Protein AF-A0A7Y9DVF4-F1 (afdb_monomer)

Nearest PDB structures (foldseek):
  2guk-assembly1_B  TM=6.872E-01  e=7.089E-01  Porphyromonas gingivalis W83
  4oqe-assembly1_A  TM=7.931E-01  e=1.866E+00  Streptomyces fradiae
  2vzy-assembly1_D  TM=3.688E-01  e=2.873E-01  Mycobacterium tuberculosis H37Rv
  7yri-assembly2_C  TM=6.353E-01  e=3.126E+00  Homo sapiens
  8h27-assembly1_C  TM=5.277E-01  e=8.228E+00  Staphylococcus aureus subsp. aureus NCTC 8325

Solvent-accessible surface area (backbone atoms only — not comparable to full-atom values): 4988 Å² total; per-residue (Å²): 141,78,88,79,91,73,84,73,78,78,70,88,64,79,78,57,72,67,55,54,51,45,54,50,49,45,53,52,44,70,77,62,71,44,88,89,50,73,44,75,48,79,43,46,52,90,45,49,65,56,51,36,56,49,27,51,78,74,45,20,45,65,45,76,43,87,52,94,52,88,64,37,23,39,37,35,35,33,54,62,131

pLDDT: mean 76.79, std 17.12, range [39.91, 93.56]

Organism: NCBI:txid663602

Structure (mmCIF, N/CA/C/O backbone):
data_AF-A0A7Y9DVF4-F1
#
_entry.id   AF-A0A7Y9DVF4-F1
#
loop_
_atom_site.group_PDB
_atom_site.id
_atom_site.type_symbol
_atom_site.label_atom_id
_atom_site.label_alt_id
_atom_site.label_comp_id
_atom_site.label_asym_id
_atom_site.label_entity_id
_atom_site.label_seq_id
_atom_site.pdbx_PDB_ins_code
_atom_site.Cartn_x
_atom_site.Cartn_y
_atom_site.Cartn_z
_atom_site.occupancy
_atom_site.B_iso_or_equiv
_atom_site.auth_seq_id
_atom_site.auth_comp_id
_atom_site.auth_asym_id
_atom_site.auth_atom_id
_atom_site.pdbx_PDB_model_num
ATOM 1 N N . MET A 1 1 ? 40.094 -38.558 -8.768 1.00 44.34 1 MET A N 1
ATOM 2 C CA . MET A 1 1 ? 39.962 -37.249 -9.441 1.00 44.34 1 MET A CA 1
ATOM 3 C C . MET A 1 1 ? 38.474 -36.990 -9.537 1.00 44.34 1 MET A C 1
ATOM 5 O O . MET A 1 1 ? 37.815 -37.618 -10.353 1.00 44.34 1 MET A O 1
ATOM 9 N N . THR A 1 2 ? 37.928 -36.227 -8.593 1.00 39.91 2 THR A N 1
ATOM 10 C CA . THR A 1 2 ? 36.495 -36.253 -8.277 1.00 39.91 2 THR A CA 1
ATOM 11 C C . THR A 1 2 ? 35.966 -34.827 -8.218 1.00 39.91 2 THR A C 1
ATOM 13 O O . THR A 1 2 ? 36.410 -34.049 -7.384 1.00 39.91 2 THR A O 1
ATOM 16 N N . THR A 1 3 ? 35.040 -34.562 -9.146 1.00 48.94 3 THR A N 1
ATOM 17 C CA . THR A 1 3 ? 33.863 -33.671 -9.092 1.00 48.94 3 THR A CA 1
ATOM 18 C C . THR A 1 3 ? 34.002 -32.220 -8.656 1.00 48.94 3 THR A C 1
ATOM 20 O O . THR A 1 3 ? 34.466 -31.9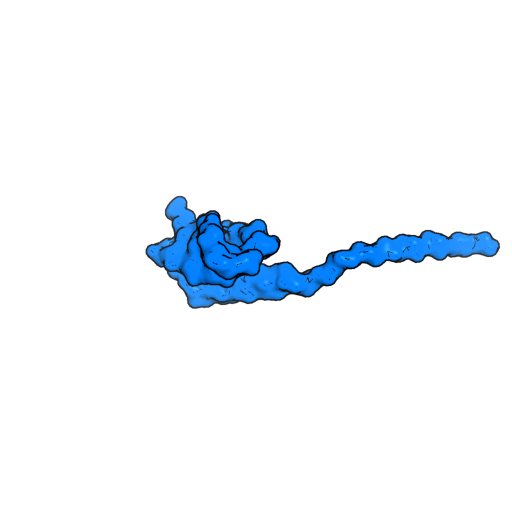15 -7.564 1.00 48.94 3 THR A O 1
ATOM 23 N N . GLY A 1 4 ? 33.348 -31.351 -9.429 1.00 42.81 4 GLY A N 1
AT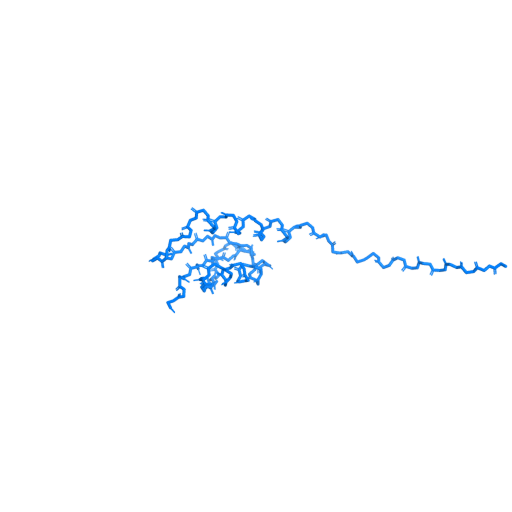OM 24 C CA . GLY A 1 4 ? 32.828 -30.106 -8.880 1.00 42.81 4 GLY A CA 1
ATOM 25 C C . GLY A 1 4 ? 32.422 -29.059 -9.902 1.00 42.81 4 GLY A C 1
ATOM 26 O O . GLY A 1 4 ? 32.849 -27.919 -9.782 1.00 42.81 4 GLY A O 1
ATOM 27 N N . THR A 1 5 ? 31.612 -29.415 -10.901 1.00 52.72 5 THR A N 1
ATOM 28 C CA . THR A 1 5 ? 30.853 -28.425 -11.676 1.00 52.72 5 THR A CA 1
ATOM 29 C C . THR A 1 5 ? 29.890 -27.718 -10.725 1.00 52.72 5 THR A C 1
ATOM 31 O O . THR A 1 5 ? 28.819 -28.244 -10.437 1.00 52.72 5 THR A O 1
ATOM 34 N N . THR A 1 6 ? 30.252 -26.534 -10.236 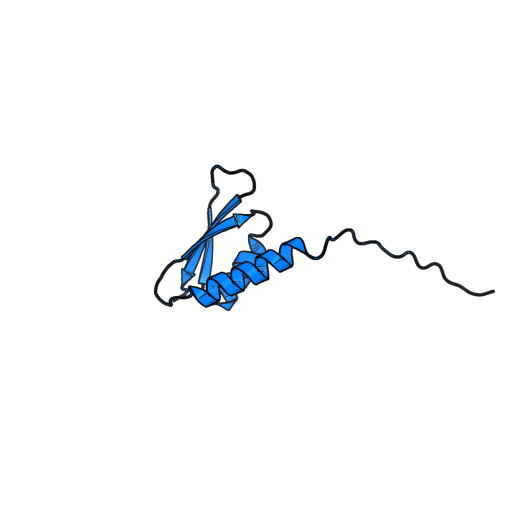1.00 48.09 6 THR A N 1
ATOM 35 C CA . THR A 1 6 ? 29.298 -25.639 -9.575 1.00 48.09 6 THR A CA 1
ATOM 36 C C . THR A 1 6 ? 29.017 -24.488 -10.522 1.00 48.09 6 THR A C 1
ATOM 38 O O . THR A 1 6 ? 29.633 -23.426 -10.461 1.00 48.09 6 THR A O 1
ATOM 41 N N . THR A 1 7 ? 28.069 -24.730 -11.426 1.00 44.81 7 THR A N 1
ATOM 42 C CA . THR A 1 7 ? 27.324 -23.681 -12.119 1.00 44.81 7 THR A CA 1
ATOM 43 C C . THR A 1 7 ? 26.591 -22.876 -11.052 1.00 44.81 7 THR A C 1
ATOM 45 O O . THR A 1 7 ? 25.477 -23.205 -10.651 1.00 44.81 7 THR A O 1
ATOM 48 N N . GLY A 1 8 ? 27.251 -21.841 -10.536 1.00 43.06 8 GLY A N 1
ATOM 49 C CA . GLY A 1 8 ? 26.597 -20.810 -9.752 1.00 43.06 8 GLY A CA 1
ATOM 50 C C . GLY A 1 8 ? 25.632 -20.085 -10.674 1.00 43.06 8 GLY A C 1
ATOM 51 O O . GLY A 1 8 ? 26.046 -19.278 -11.502 1.00 43.06 8 GLY A O 1
ATOM 52 N N . ILE A 1 9 ? 24.346 -20.406 -10.561 1.00 50.97 9 ILE A N 1
ATOM 53 C CA . ILE A 1 9 ? 23.270 -19.626 -11.158 1.00 50.97 9 ILE A CA 1
ATOM 54 C C . ILE A 1 9 ? 23.357 -18.241 -10.506 1.00 50.97 9 ILE A C 1
ATOM 56 O O . ILE A 1 9 ? 22.854 -18.029 -9.405 1.00 50.97 9 ILE A O 1
ATOM 60 N N . GLN A 1 10 ? 24.041 -17.300 -11.161 1.00 42.34 10 GLN A N 1
ATOM 61 C CA . GLN A 1 10 ? 23.892 -15.876 -10.887 1.00 42.34 10 GLN A CA 1
ATOM 62 C C . GLN A 1 10 ? 22.463 -15.505 -11.286 1.00 42.34 10 GLN A C 1
ATOM 64 O O . GLN A 1 10 ? 22.187 -15.078 -12.405 1.00 42.34 10 GLN A O 1
ATOM 69 N N . THR A 1 11 ? 21.520 -15.697 -10.366 1.00 47.41 11 THR A N 1
ATOM 70 C CA . THR A 1 11 ? 20.248 -14.990 -10.424 1.00 47.41 11 THR A CA 1
ATOM 71 C C . THR A 1 11 ? 20.570 -13.508 -10.316 1.00 47.41 11 THR A C 1
ATOM 73 O O . THR A 1 11 ? 20.841 -13.007 -9.227 1.00 47.41 11 THR A O 1
ATOM 76 N N . GLY A 1 12 ? 20.543 -12.810 -11.450 1.00 42.28 12 GLY A N 1
ATOM 77 C CA . GLY A 1 12 ? 20.557 -11.353 -11.548 1.00 42.28 12 GLY A CA 1
ATOM 78 C C . GLY A 1 12 ? 19.295 -10.716 -10.959 1.00 42.28 12 GLY A C 1
ATOM 79 O O . GLY A 1 12 ? 18.618 -9.942 -11.625 1.00 42.28 12 GLY A O 1
ATOM 80 N N . ARG A 1 13 ? 18.948 -11.042 -9.711 1.00 46.97 13 ARG A N 1
ATOM 81 C CA . ARG A 1 13 ? 18.072 -10.208 -8.895 1.00 46.97 13 ARG A CA 1
ATOM 82 C C . ARG A 1 13 ? 18.983 -9.333 -8.068 1.00 46.97 13 ARG A C 1
ATOM 84 O O . ARG A 1 13 ? 19.628 -9.836 -7.161 1.00 46.97 13 ARG A O 1
ATOM 91 N N . THR A 1 14 ? 19.023 -8.041 -8.348 1.00 46.75 14 THR A N 1
ATOM 92 C CA . THR A 1 14 ? 19.503 -7.057 -7.377 1.00 46.75 14 THR A CA 1
ATOM 93 C C . THR A 1 14 ? 18.565 -7.135 -6.162 1.00 46.75 14 THR A C 1
ATOM 95 O 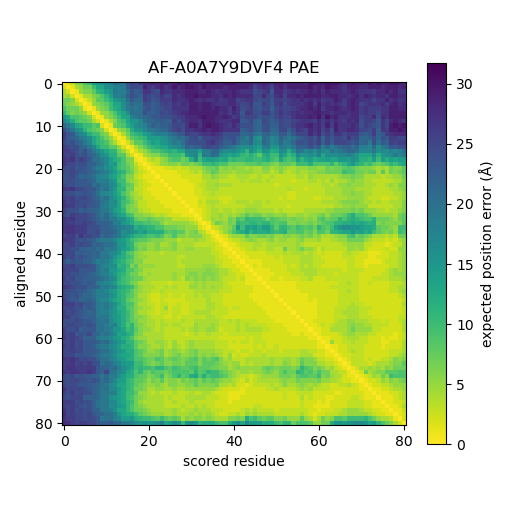O . THR A 1 14 ? 17.434 -6.664 -6.278 1.00 46.75 14 THR A O 1
ATOM 98 N N . PRO A 1 15 ? 18.943 -7.737 -5.014 1.00 44.38 15 PRO A N 1
ATOM 99 C CA . PRO A 1 15 ? 17.980 -8.031 -3.950 1.00 44.38 15 PRO A CA 1
ATOM 100 C C . PRO A 1 15 ? 17.606 -6.806 -3.104 1.00 44.38 15 PRO A C 1
ATOM 102 O O . PRO A 1 15 ? 16.741 -6.918 -2.251 1.00 44.38 15 PRO A O 1
ATOM 105 N N . GLY A 1 16 ? 18.234 -5.643 -3.304 1.00 49.75 16 GLY A N 1
ATOM 106 C CA . GLY A 1 16 ? 18.032 -4.483 -2.422 1.00 49.75 16 GLY A CA 1
ATOM 107 C C . GLY A 1 16 ? 16.793 -3.644 -2.739 1.00 49.75 16 GLY A C 1
ATOM 108 O O . GLY A 1 16 ? 16.007 -3.325 -1.857 1.00 49.75 16 GLY A O 1
ATOM 109 N N . ARG A 1 17 ? 16.560 -3.324 -4.017 1.00 49.72 17 ARG A N 1
ATOM 110 C CA . ARG A 1 17 ? 15.755 -2.139 -4.370 1.00 49.72 17 ARG A CA 1
ATOM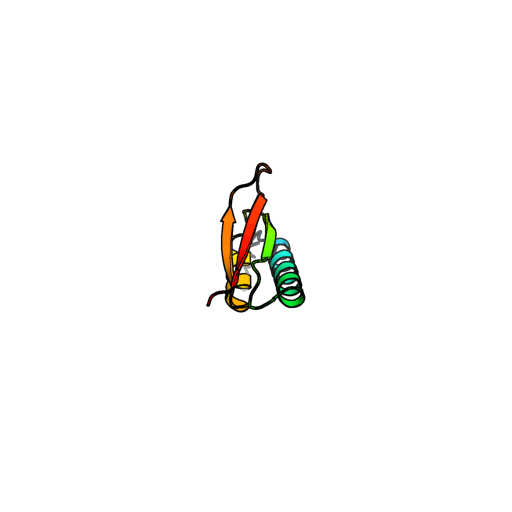 111 C C . ARG A 1 17 ? 14.270 -2.202 -3.986 1.00 49.72 17 ARG A C 1
ATOM 113 O O . ARG A 1 17 ? 13.719 -1.166 -3.640 1.00 49.72 17 ARG A O 1
ATOM 120 N N . GLY A 1 18 ? 13.645 -3.380 -4.055 1.00 54.50 18 GLY A N 1
ATOM 121 C CA . GLY A 1 18 ? 12.239 -3.560 -3.656 1.00 54.50 18 GLY A CA 1
ATOM 122 C C . GLY A 1 18 ? 12.056 -3.717 -2.141 1.00 54.50 18 GLY A C 1
ATOM 123 O O . GLY A 1 18 ? 11.057 -3.271 -1.587 1.00 54.50 18 GLY A O 1
ATOM 124 N N . LEU A 1 19 ? 13.045 -4.294 -1.445 1.00 61.69 19 LEU A N 1
ATOM 125 C CA . LEU A 1 19 ? 13.003 -4.456 0.014 1.00 61.69 19 LEU A CA 1
ATOM 126 C C . LEU A 1 19 ? 13.145 -3.109 0.737 1.00 61.69 19 LEU A C 1
ATOM 128 O O . LEU A 1 19 ? 12.483 -2.889 1.752 1.00 61.69 19 LEU A O 1
ATOM 132 N N . ASP A 1 20 ? 13.963 -2.199 0.197 1.00 76.94 20 ASP A N 1
ATOM 133 C CA . ASP A 1 20 ? 14.125 -0.843 0.731 1.00 76.94 20 ASP A CA 1
ATOM 134 C C . ASP A 1 20 ? 12.812 -0.043 0.681 1.00 76.94 20 ASP A C 1
ATOM 136 O O . ASP A 1 20 ? 12.466 0.641 1.648 1.00 76.94 20 ASP A O 1
ATOM 140 N N . GLU A 1 21 ? 12.048 -0.153 -0.413 1.00 72.81 21 GLU A N 1
ATOM 141 C CA . GLU A 1 21 ? 10.775 0.565 -0.552 1.00 72.81 21 GLU A CA 1
ATOM 142 C C . GLU A 1 21 ? 9.689 -0.023 0.356 1.00 72.81 21 GLU A C 1
ATOM 144 O O . GLU A 1 21 ? 8.958 0.728 0.999 1.00 72.81 21 GLU A O 1
ATOM 149 N N . VAL A 1 22 ? 9.641 -1.351 0.512 1.00 80.38 22 VAL A N 1
ATOM 150 C CA . VAL A 1 22 ? 8.758 -2.018 1.486 1.00 80.38 22 VAL A CA 1
ATOM 151 C C . VAL A 1 22 ? 9.035 -1.527 2.904 1.00 80.38 22 VAL A C 1
ATOM 153 O O . VAL A 1 22 ? 8.111 -1.127 3.610 1.00 80.38 22 VAL A O 1
ATOM 156 N N . ALA A 1 23 ? 10.302 -1.517 3.330 1.00 85.00 23 ALA A N 1
ATOM 157 C CA . ALA A 1 23 ? 10.679 -1.075 4.671 1.00 85.00 23 ALA A CA 1
ATOM 158 C C . ALA A 1 23 ? 10.393 0.421 4.888 1.00 85.00 23 ALA A C 1
ATOM 160 O O . ALA A 1 23 ? 9.948 0.831 5.967 1.00 85.00 23 ALA A O 1
ATOM 161 N N . ARG A 1 24 ? 10.614 1.247 3.857 1.00 85.25 24 ARG A N 1
ATOM 162 C CA . ARG A 1 24 ? 10.267 2.672 3.864 1.00 85.25 24 ARG A CA 1
ATOM 163 C C . ARG A 1 24 ? 8.759 2.878 3.991 1.00 85.25 24 ARG A C 1
ATOM 165 O O . ARG A 1 24 ? 8.341 3.694 4.817 1.00 85.25 24 ARG A O 1
ATOM 172 N N . LEU A 1 25 ? 7.958 2.159 3.206 1.00 85.00 25 LEU A N 1
ATOM 173 C CA . LEU A 1 25 ? 6.502 2.270 3.211 1.00 85.00 25 LEU A CA 1
ATOM 174 C C . LEU A 1 25 ? 5.911 1.768 4.532 1.00 85.00 25 LEU A C 1
ATOM 176 O O . LEU A 1 25 ? 5.050 2.436 5.095 1.00 85.00 25 LEU A O 1
ATOM 180 N N . ASP A 1 26 ? 6.432 0.667 5.077 1.00 87.00 26 ASP A N 1
ATOM 181 C CA . ASP A 1 26 ? 6.039 0.130 6.384 1.00 87.00 26 ASP A CA 1
ATOM 182 C C . ASP A 1 26 ? 6.294 1.143 7.506 1.00 87.00 26 ASP A C 1
ATOM 184 O O . ASP A 1 26 ? 5.392 1.467 8.280 1.00 87.00 26 ASP A O 1
ATOM 188 N N . ARG A 1 27 ? 7.494 1.738 7.544 1.00 87.19 27 ARG A N 1
ATOM 189 C CA . ARG A 1 27 ? 7.815 2.801 8.506 1.00 87.19 27 ARG A CA 1
ATOM 190 C C . ARG A 1 27 ? 6.915 4.025 8.319 1.00 87.19 27 ARG A C 1
ATOM 192 O O . ARG A 1 27 ? 6.499 4.628 9.309 1.00 87.19 27 ARG A O 1
ATOM 199 N N . TRP A 1 28 ? 6.639 4.422 7.076 1.00 88.62 28 TRP A N 1
ATOM 200 C CA . TRP A 1 28 ? 5.795 5.578 6.769 1.00 88.62 28 TRP A CA 1
ATOM 201 C C . TRP A 1 28 ? 4.342 5.357 7.197 1.00 88.62 28 TRP A C 1
ATOM 203 O O . TRP A 1 28 ? 3.782 6.244 7.847 1.00 88.62 28 TRP A O 1
ATOM 213 N N . LEU A 1 29 ? 3.776 4.184 6.886 1.00 85.31 29 LEU A N 1
ATOM 214 C CA . LEU A 1 29 ? 2.436 3.777 7.299 1.00 85.31 29 LEU A CA 1
ATOM 215 C C . LEU A 1 29 ? 2.371 3.688 8.816 1.00 85.31 29 LEU A C 1
ATOM 217 O O . LEU A 1 29 ? 1.549 4.369 9.403 1.00 85.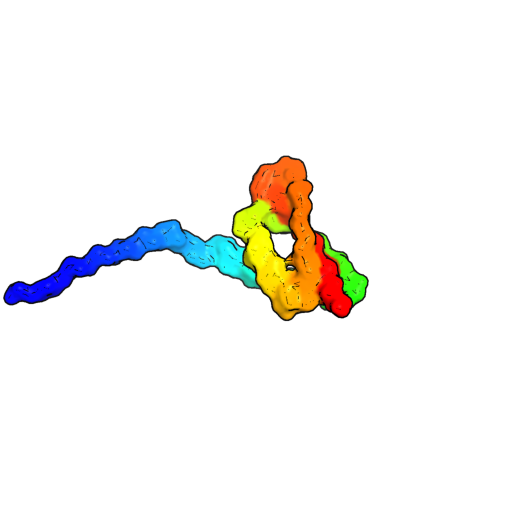31 29 LEU A O 1
ATOM 221 N N . ARG A 1 30 ? 3.294 2.993 9.485 1.00 86.12 30 ARG A N 1
ATOM 222 C CA . ARG A 1 30 ? 3.311 2.895 10.954 1.00 86.12 30 ARG A CA 1
ATOM 223 C C . ARG A 1 30 ? 3.344 4.254 11.661 1.00 86.12 30 ARG A C 1
ATOM 225 O O . ARG A 1 30 ? 2.736 4.409 12.713 1.00 86.12 30 ARG A O 1
ATOM 232 N N . ALA A 1 31 ? 4.056 5.235 11.104 1.00 85.88 31 ALA A N 1
ATOM 233 C CA . ALA A 1 31 ? 4.145 6.578 11.677 1.00 85.88 31 ALA A CA 1
ATOM 234 C C . ALA A 1 31 ? 2.889 7.439 11.442 1.00 85.88 31 ALA A C 1
ATOM 236 O O . ALA A 1 31 ? 2.700 8.434 12.138 1.00 85.88 31 ALA A O 1
ATOM 237 N N . ARG A 1 32 ? 2.072 7.107 10.436 1.00 80.50 32 ARG A N 1
ATOM 238 C CA . ARG A 1 32 ? 0.907 7.902 10.003 1.00 80.50 32 ARG A CA 1
ATOM 239 C C . ARG A 1 32 ? -0.424 7.167 10.134 1.00 80.50 32 ARG A C 1
ATOM 241 O O . ARG A 1 32 ? -1.465 7.795 9.947 1.00 80.50 32 ARG A O 1
ATOM 248 N N . ALA A 1 33 ? -0.386 5.874 10.441 1.00 76.69 33 ALA A N 1
ATOM 249 C CA . ALA A 1 33 ? -1.535 4.999 10.543 1.00 76.69 33 ALA A CA 1
ATOM 250 C C . ALA A 1 33 ? -2.503 5.596 11.558 1.00 76.69 33 ALA A C 1
ATOM 252 O O . ALA A 1 33 ? -2.227 5.655 12.754 1.00 76.69 33 ALA A O 1
ATOM 253 N N . THR A 1 34 ? -3.623 6.082 11.039 1.00 73.69 34 THR A N 1
ATOM 254 C CA . THR A 1 34 ? -4.714 6.647 11.815 1.00 73.69 34 THR A CA 1
ATOM 255 C C . THR A 1 34 ? -5.960 5.867 11.422 1.00 73.69 34 THR A C 1
ATOM 257 O O . THR A 1 34 ? -6.289 5.868 10.237 1.00 73.69 34 THR A O 1
ATOM 260 N N . PRO A 1 35 ? -6.654 5.215 12.369 1.00 69.75 35 PRO A N 1
ATOM 261 C CA . PRO A 1 35 ? -7.710 4.246 12.063 1.00 69.75 35 PRO A CA 1
ATOM 262 C C . PRO A 1 35 ? -8.866 4.812 11.226 1.00 69.75 35 PRO A C 1
ATOM 264 O O . PRO A 1 35 ? -9.556 4.050 10.571 1.00 69.75 35 PRO A O 1
ATOM 267 N N . ASP A 1 36 ? -9.036 6.134 11.187 1.00 74.62 36 ASP A N 1
ATOM 268 C CA . ASP A 1 36 ? -10.164 6.790 10.517 1.00 74.62 36 ASP A CA 1
ATOM 269 C C . ASP A 1 36 ? -9.765 7.596 9.264 1.00 74.62 36 ASP A C 1
ATOM 271 O O . ASP A 1 36 ? -10.581 8.294 8.666 1.00 74.62 36 ASP A O 1
ATOM 275 N N . ARG A 1 37 ? -8.489 7.565 8.845 1.00 80.44 37 ARG A N 1
ATOM 276 C CA . ARG A 1 37 ? -8.004 8.463 7.785 1.00 80.44 37 ARG A CA 1
ATOM 277 C C . ARG A 1 37 ? -7.361 7.720 6.626 1.00 80.44 37 ARG A C 1
ATOM 279 O O . ARG A 1 37 ? -6.388 6.994 6.797 1.00 80.44 37 ARG A O 1
ATOM 286 N N . ALA A 1 38 ? -7.845 8.008 5.419 1.00 85.00 38 ALA A N 1
ATOM 287 C CA . ALA A 1 38 ? -7.163 7.610 4.195 1.00 85.00 38 ALA A CA 1
ATOM 288 C C . ALA A 1 38 ? -5.817 8.344 4.052 1.00 85.00 38 ALA A C 1
ATOM 290 O O . ALA A 1 38 ? -5.723 9.559 4.259 1.00 85.00 38 ALA A O 1
ATOM 291 N N . LEU A 1 39 ? -4.780 7.602 3.677 1.00 87.25 39 LEU A N 1
ATOM 292 C CA . LEU A 1 39 ? -3.432 8.109 3.450 1.00 87.25 39 LEU A CA 1
ATOM 293 C C . LEU A 1 39 ? -3.087 7.976 1.967 1.00 87.25 39 LEU A C 1
ATOM 295 O O . LEU A 1 39 ? -3.420 6.977 1.346 1.00 87.25 39 LEU A O 1
ATOM 299 N N . GLY A 1 40 ? -2.409 8.969 1.397 1.00 90.00 40 GLY A N 1
ATOM 300 C CA . GLY A 1 40 ? -2.019 8.963 -0.013 1.00 90.00 40 GLY A CA 1
ATOM 301 C C . GLY A 1 40 ? -0.529 9.215 -0.184 1.00 90.00 40 GLY A C 1
ATOM 302 O O . GLY A 1 40 ? 0.018 10.118 0.457 1.00 90.00 40 GLY A O 1
ATOM 303 N N . CYS A 1 41 ? 0.134 8.431 -1.031 1.00 87.25 41 CYS A N 1
ATOM 304 C CA . CYS A 1 41 ? 1.500 8.705 -1.465 1.00 87.25 41 CYS A CA 1
ATOM 305 C C . CYS A 1 41 ? 1.760 8.189 -2.885 1.00 87.25 41 CYS A C 1
ATOM 307 O O . CYS A 1 41 ? 1.067 7.307 -3.383 1.00 87.25 41 CYS A O 1
ATOM 309 N N . THR A 1 42 ? 2.774 8.737 -3.548 1.00 90.25 42 THR A N 1
ATOM 310 C CA . THR A 1 42 ? 3.233 8.217 -4.839 1.00 90.25 42 THR A CA 1
ATOM 311 C C . THR A 1 42 ? 4.212 7.069 -4.608 1.00 90.25 42 THR A C 1
ATOM 313 O O . THR A 1 42 ? 5.183 7.224 -3.864 1.00 90.25 42 THR A O 1
ATOM 316 N N . ILE A 1 43 ? 3.970 5.941 -5.269 1.00 88.25 43 ILE A N 1
ATOM 317 C CA . ILE A 1 43 ? 4.854 4.771 -5.313 1.00 88.25 43 ILE A CA 1
ATOM 318 C C . ILE A 1 43 ? 5.272 4.497 -6.756 1.00 88.25 43 ILE A C 1
ATOM 320 O O . ILE A 1 43 ? 4.684 5.027 -7.698 1.00 88.25 43 ILE A O 1
ATOM 324 N N . ARG A 1 44 ? 6.256 3.627 -6.966 1.00 87.00 44 ARG A N 1
ATOM 325 C CA . ARG A 1 44 ? 6.551 3.129 -8.314 1.00 87.00 44 ARG A CA 1
ATOM 326 C C . ARG A 1 44 ? 5.570 2.035 -8.707 1.00 87.00 44 ARG A C 1
ATOM 328 O O . ARG A 1 44 ? 5.155 1.227 -7.882 1.00 87.00 44 ARG A O 1
ATOM 335 N N . ALA A 1 45 ? 5.265 1.953 -9.997 1.00 86.31 45 ALA A N 1
ATOM 336 C CA . ALA A 1 45 ? 4.369 0.937 -10.537 1.00 86.31 45 ALA A CA 1
ATOM 337 C C . ALA A 1 45 ? 4.864 -0.496 -10.277 1.00 86.31 45 ALA A C 1
ATOM 339 O O . ALA A 1 45 ? 4.056 -1.388 -10.025 1.00 86.31 45 ALA A O 1
ATOM 340 N N . ALA A 1 46 ? 6.185 -0.699 -10.289 1.00 86.50 46 ALA A N 1
ATOM 341 C CA . ALA A 1 46 ? 6.814 -1.987 -9.999 1.00 86.50 46 ALA A CA 1
ATOM 342 C C . ALA A 1 46 ? 6.618 -2.449 -8.542 1.00 86.50 46 ALA A C 1
ATOM 344 O O . ALA A 1 46 ? 6.635 -3.648 -8.285 1.00 86.50 46 ALA A O 1
ATOM 345 N N . ASP A 1 47 ? 6.391 -1.517 -7.613 1.00 86.19 47 ASP A N 1
ATOM 346 C CA . ASP A 1 47 ? 6.259 -1.783 -6.176 1.00 86.19 47 ASP A CA 1
ATOM 347 C C . ASP A 1 47 ? 4.785 -1.852 -5.730 1.00 86.19 47 ASP A C 1
ATOM 349 O O . ASP A 1 47 ? 4.491 -1.896 -4.539 1.00 86.19 47 ASP A O 1
ATOM 353 N N . ARG A 1 48 ? 3.829 -1.874 -6.674 1.00 86.56 48 ARG A N 1
ATOM 354 C CA . ARG A 1 48 ? 2.387 -1.919 -6.375 1.00 86.56 48 ARG A CA 1
ATOM 355 C C . ARG A 1 48 ? 1.999 -3.109 -5.497 1.00 86.56 48 ARG A C 1
ATOM 357 O O . ARG A 1 48 ? 1.202 -2.944 -4.579 1.00 86.56 48 ARG A O 1
ATOM 364 N N . ASP A 1 49 ? 2.516 -4.290 -5.818 1.00 87.00 49 ASP A N 1
ATOM 365 C CA . ASP A 1 49 ? 2.181 -5.534 -5.117 1.00 87.00 49 ASP A CA 1
ATOM 366 C C . ASP A 1 49 ? 2.727 -5.509 -3.683 1.00 87.00 49 ASP A C 1
ATOM 368 O O . ASP A 1 49 ? 1.979 -5.623 -2.716 1.00 87.00 49 ASP A O 1
ATOM 372 N N . ALA A 1 50 ? 4.004 -5.146 -3.556 1.00 86.62 50 ALA A N 1
ATOM 373 C CA . ALA A 1 50 ? 4.675 -4.883 -2.290 1.00 86.62 50 ALA A CA 1
ATOM 374 C C . ALA A 1 50 ? 3.934 -3.841 -1.425 1.00 86.62 50 ALA A C 1
ATOM 376 O O . ALA A 1 50 ? 3.759 -4.026 -0.220 1.00 86.62 50 ALA A O 1
ATOM 377 N N . ALA A 1 51 ? 3.453 -2.750 -2.028 1.00 87.44 51 ALA A N 1
ATOM 378 C CA . ALA A 1 51 ? 2.676 -1.738 -1.323 1.00 87.44 51 ALA A CA 1
ATOM 379 C C . ALA A 1 51 ? 1.323 -2.270 -0.825 1.00 87.44 51 ALA A C 1
ATOM 381 O O . ALA A 1 51 ? 0.878 -1.878 0.256 1.00 87.44 51 ALA A O 1
ATOM 382 N N . ALA A 1 52 ? 0.680 -3.168 -1.579 1.00 89.31 52 ALA A N 1
ATOM 383 C CA . ALA A 1 52 ? -0.571 -3.806 -1.178 1.00 89.31 52 ALA A CA 1
ATOM 384 C C . ALA A 1 52 ? -0.360 -4.752 0.012 1.00 89.31 52 ALA A C 1
ATOM 386 O O . ALA A 1 52 ? -1.150 -4.729 0.957 1.00 89.31 52 ALA A O 1
ATOM 387 N N . GLU A 1 53 ? 0.726 -5.530 0.005 1.00 89.50 53 GLU A N 1
ATOM 388 C CA . GLU A 1 53 ? 1.088 -6.408 1.122 1.00 89.50 53 GLU A CA 1
ATOM 389 C C . GLU A 1 53 ? 1.335 -5.614 2.410 1.00 89.50 53 GLU A C 1
ATOM 391 O O . GLU A 1 53 ? 0.827 -5.976 3.474 1.00 89.50 53 GLU A O 1
ATOM 396 N N . VAL A 1 54 ? 2.076 -4.501 2.331 1.00 88.31 54 VAL A N 1
ATOM 397 C CA . VAL A 1 54 ? 2.289 -3.627 3.493 1.00 88.31 54 VAL A CA 1
ATOM 398 C C . VAL A 1 54 ? 0.962 -3.021 3.954 1.00 88.31 54 VAL A C 1
ATOM 400 O O . VAL A 1 54 ? 0.670 -3.068 5.145 1.00 88.31 54 VAL A O 1
ATOM 403 N N . ALA A 1 55 ? 0.128 -2.509 3.044 1.00 88.88 55 ALA A N 1
ATOM 404 C CA . ALA A 1 55 ? -1.182 -1.953 3.389 1.00 88.88 55 ALA A CA 1
ATOM 405 C C . ALA A 1 55 ? -2.032 -2.946 4.198 1.00 88.88 55 ALA A C 1
ATOM 407 O O . ALA A 1 55 ? -2.503 -2.613 5.288 1.00 88.88 55 ALA A O 1
ATOM 408 N N . ALA A 1 56 ? -2.150 -4.184 3.709 1.00 88.69 56 ALA A N 1
ATOM 409 C CA . ALA A 1 56 ? -2.952 -5.227 4.339 1.00 88.69 56 ALA A CA 1
ATOM 410 C C . ALA A 1 56 ? -2.468 -5.557 5.761 1.00 88.69 56 ALA A C 1
ATOM 412 O O . ALA A 1 56 ? -3.282 -5.735 6.665 1.00 88.69 56 ALA A O 1
ATOM 413 N N . ARG A 1 57 ? -1.148 -5.561 5.995 1.00 87.69 57 ARG A N 1
ATOM 414 C CA . ARG A 1 57 ? -0.558 -5.791 7.329 1.00 87.69 57 ARG A CA 1
ATOM 415 C C . ARG A 1 57 ? -0.926 -4.718 8.353 1.00 87.69 57 ARG A C 1
ATOM 417 O O . ARG A 1 57 ? -0.921 -5.009 9.546 1.00 87.69 57 ARG A O 1
ATOM 424 N N . HIS A 1 58 ? -1.227 -3.502 7.899 1.00 85.62 58 HIS A N 1
ATOM 425 C CA . HIS A 1 58 ? -1.629 -2.376 8.750 1.00 85.62 58 HIS A CA 1
ATOM 426 C C . HIS A 1 58 ? -3.149 -2.165 8.795 1.00 85.62 58 HIS A C 1
ATOM 428 O O . HIS A 1 58 ? -3.594 -1.182 9.380 1.00 85.62 58 HIS A O 1
ATOM 434 N N . GLY A 1 59 ? -3.948 -3.053 8.191 1.00 88.00 59 GLY A N 1
ATOM 435 C CA . GLY A 1 59 ? -5.404 -2.896 8.128 1.00 88.00 59 GLY A CA 1
ATOM 436 C C . GLY A 1 59 ? -5.854 -1.827 7.128 1.00 88.00 59 GLY A C 1
ATOM 437 O O . GLY A 1 59 ? -6.851 -1.148 7.352 1.00 88.00 59 GLY A O 1
ATOM 438 N N . TYR A 1 60 ? -5.118 -1.648 6.030 1.00 89.12 60 TYR A N 1
ATOM 439 C CA . TYR A 1 60 ? -5.501 -0.755 4.939 1.00 89.12 60 TYR A CA 1
ATOM 440 C C . TYR A 1 60 ? -5.695 -1.529 3.633 1.00 89.12 60 TYR A C 1
ATOM 442 O O . TYR A 1 60 ? -4.938 -2.440 3.304 1.00 89.12 60 TYR A O 1
ATOM 450 N N . ALA A 1 61 ? -6.674 -1.110 2.839 1.00 91.06 61 ALA A N 1
ATOM 451 C CA . ALA A 1 61 ? -6.814 -1.479 1.441 1.00 91.06 61 ALA A CA 1
ATOM 452 C C . ALA A 1 61 ? -6.052 -0.480 0.562 1.00 91.06 61 ALA A C 1
ATOM 454 O O . ALA A 1 61 ? -6.197 0.734 0.720 1.00 91.06 61 ALA A O 1
ATOM 455 N N . LEU A 1 62 ? -5.273 -0.991 -0.395 1.00 91.44 62 LEU A N 1
ATOM 456 C CA . LEU A 1 62 ? -4.581 -0.173 -1.386 1.00 91.44 62 LEU A CA 1
ATOM 457 C C . LEU A 1 62 ? -5.458 0.047 -2.626 1.00 91.44 62 LEU A C 1
ATOM 459 O O . LEU A 1 62 ? -5.885 -0.903 -3.284 1.00 91.44 62 LEU A O 1
ATOM 463 N N . ARG A 1 63 ? -5.633 1.309 -3.016 1.00 92.06 63 ARG A N 1
ATOM 464 C CA . ARG A 1 63 ? -6.095 1.719 -4.344 1.00 92.06 63 ARG A CA 1
ATOM 465 C C . ARG A 1 63 ? -4.962 2.406 -5.085 1.00 92.06 63 ARG A C 1
ATOM 467 O O . ARG A 1 63 ? -4.440 3.409 -4.619 1.00 92.06 63 ARG A O 1
ATOM 474 N N . ALA A 1 64 ? -4.594 1.865 -6.240 1.00 90.50 64 ALA A N 1
ATOM 475 C CA . ALA A 1 64 ? -3.573 2.451 -7.095 1.00 90.50 64 ALA A CA 1
ATOM 476 C C . ALA A 1 64 ? -4.217 3.092 -8.332 1.00 90.50 64 ALA A C 1
ATOM 478 O O . ALA A 1 64 ? -4.964 2.418 -9.043 1.00 90.50 64 ALA A O 1
ATOM 479 N N . SER A 1 65 ? -3.890 4.354 -8.599 1.00 90.88 65 SER A N 1
ATOM 480 C CA . SER A 1 65 ? -4.314 5.097 -9.792 1.00 90.88 65 SER A CA 1
ATOM 481 C C . SER A 1 65 ? -3.097 5.534 -10.604 1.00 90.88 65 SER A C 1
ATOM 483 O O . SER A 1 65 ? -2.051 5.858 -10.041 1.00 90.88 65 SER A O 1
ATOM 485 N N . ALA A 1 66 ? -3.225 5.539 -11.93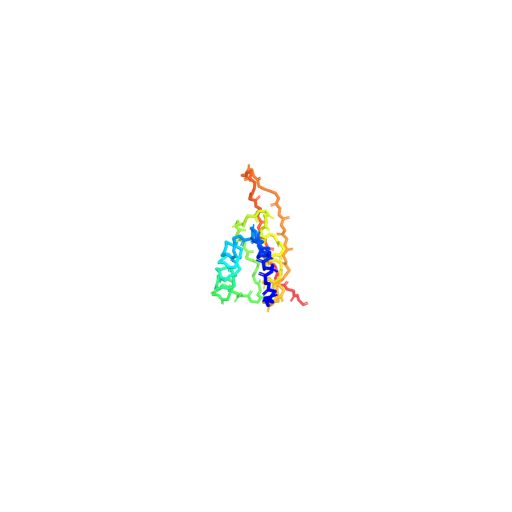1 1.00 87.94 66 ALA A N 1
ATOM 486 C CA . ALA A 1 66 ? -2.179 6.065 -12.803 1.00 87.94 66 ALA A CA 1
ATOM 487 C C . ALA A 1 66 ? -2.014 7.578 -12.593 1.00 87.94 66 ALA A C 1
ATOM 489 O O . ALA A 1 66 ? -2.996 8.286 -12.362 1.00 87.94 66 ALA A O 1
ATOM 490 N N . VAL A 1 67 ? -0.775 8.055 -12.681 1.00 88.50 67 VAL A N 1
ATOM 491 C CA . VAL A 1 67 ? -0.421 9.481 -12.656 1.00 88.50 67 VAL A CA 1
ATOM 492 C C . VAL A 1 67 ? 0.275 9.858 -13.962 1.00 88.50 67 VAL A C 1
ATOM 494 O O . VAL A 1 67 ? 0.661 8.981 -14.732 1.00 88.50 67 VAL A O 1
ATOM 497 N N . GLU A 1 68 ? 0.435 11.157 -14.216 1.00 83.00 68 GLU A N 1
ATOM 498 C CA . GLU A 1 68 ? 1.115 11.660 -15.421 1.00 83.00 68 GLU A CA 1
ATOM 499 C C . GLU A 1 68 ? 2.585 11.214 -15.502 1.00 83.00 68 GLU A C 1
ATOM 501 O O . GLU A 1 68 ? 3.142 11.091 -16.591 1.00 83.00 68 GLU A O 1
ATOM 506 N N . GLU A 1 69 ? 3.214 10.940 -14.356 1.00 84.25 69 GLU A N 1
ATOM 507 C CA . GLU A 1 69 ? 4.598 10.484 -14.297 1.00 84.25 69 GLU A CA 1
ATOM 508 C C . GLU A 1 69 ? 4.730 9.003 -14.722 1.00 84.25 69 GLU A C 1
ATOM 510 O O . GLU A 1 69 ? 4.156 8.108 -14.087 1.00 84.25 69 GLU A O 1
ATOM 515 N N . PRO A 1 70 ? 5.5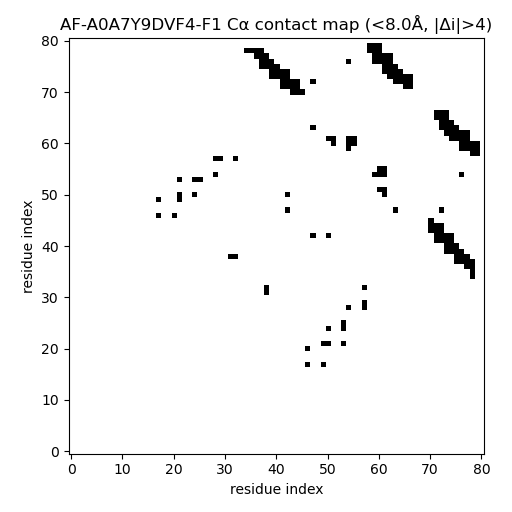16 8.699 -15.773 1.00 83.38 70 PRO A N 1
ATOM 516 C CA . PRO A 1 70 ? 5.678 7.337 -16.260 1.00 83.38 70 PRO A CA 1
ATOM 517 C C . PRO A 1 70 ? 6.405 6.460 -15.236 1.00 83.38 70 PRO A C 1
ATOM 519 O O . PRO A 1 70 ? 7.505 6.768 -14.782 1.00 83.38 70 PRO A O 1
ATOM 522 N N . GLY A 1 71 ? 5.802 5.316 -14.908 1.00 84.56 71 GLY A N 1
ATOM 523 C CA . GLY A 1 71 ? 6.357 4.364 -13.943 1.00 84.56 71 GLY A CA 1
ATOM 524 C C . GLY A 1 71 ? 6.035 4.683 -12.481 1.00 84.56 71 GLY A C 1
ATOM 525 O O . GLY A 1 71 ? 6.474 3.935 -11.603 1.00 84.56 71 GLY A O 1
ATOM 526 N N . ALA A 1 72 ? 5.241 5.721 -12.216 1.00 87.56 72 ALA A N 1
ATOM 527 C CA . ALA A 1 72 ? 4.694 6.034 -10.904 1.00 87.56 72 ALA A CA 1
ATOM 528 C C . ALA A 1 72 ? 3.193 5.709 -10.826 1.00 87.56 72 ALA A C 1
ATOM 530 O O . ALA A 1 72 ? 2.482 5.686 -11.831 1.00 87.56 72 ALA A O 1
ATOM 531 N N . LEU A 1 73 ? 2.710 5.439 -9.615 1.00 90.94 73 LEU A N 1
ATOM 532 C CA . LEU A 1 73 ? 1.302 5.250 -9.284 1.00 90.94 73 LEU A CA 1
ATOM 533 C C . LEU A 1 73 ? 0.972 6.054 -8.030 1.00 90.94 73 LEU A C 1
ATOM 535 O O . LEU A 1 73 ? 1.750 6.088 -7.077 1.00 90.94 73 LEU A O 1
ATOM 539 N N . TRP A 1 74 ? -0.214 6.649 -8.006 1.00 92.94 74 TRP A N 1
ATOM 540 C CA . TRP A 1 74 ? -0.788 7.180 -6.779 1.00 92.94 74 TRP A CA 1
ATOM 541 C C . TRP A 1 74 ? -1.373 6.031 -5.962 1.00 92.94 74 TRP A C 1
ATOM 543 O O . TRP A 1 74 ? -2.307 5.374 -6.417 1.00 92.94 74 TRP A O 1
ATOM 553 N N . ALA A 1 75 ? -0.814 5.785 -4.781 1.00 92.25 75 ALA A N 1
ATOM 554 C CA . ALA A 1 75 ? -1.262 4.791 -3.820 1.00 92.25 75 ALA A CA 1
ATOM 555 C C . ALA A 1 75 ? -2.097 5.454 -2.722 1.00 92.25 75 ALA A C 1
ATOM 557 O O . ALA A 1 75 ? -1.590 6.226 -1.908 1.00 92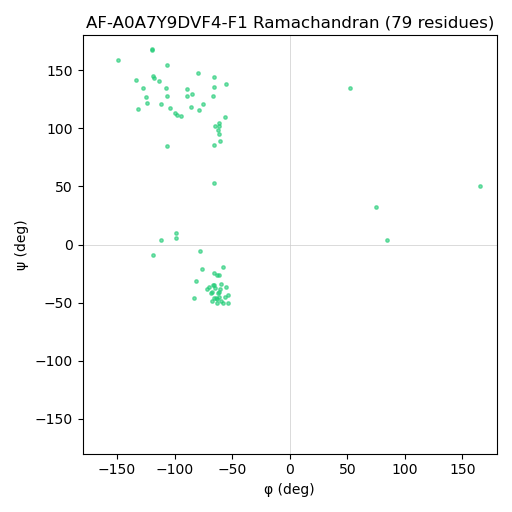.25 75 ALA A O 1
ATOM 558 N N . GLU A 1 76 ? -3.380 5.120 -2.689 1.00 93.56 76 GLU A N 1
ATOM 559 C CA . GLU A 1 76 ? -4.314 5.512 -1.645 1.00 93.56 76 GLU A CA 1
ATOM 560 C C . GLU A 1 76 ? -4.578 4.321 -0.716 1.00 93.56 76 GLU A C 1
ATOM 562 O O . GLU A 1 76 ? -5.102 3.288 -1.129 1.00 93.56 76 GLU A O 1
ATOM 567 N N . PHE A 1 77 ? -4.206 4.472 0.548 1.00 90.50 77 PHE A N 1
ATOM 568 C CA . PHE A 1 77 ? -4.389 3.508 1.623 1.00 90.50 77 PHE A CA 1
ATOM 569 C C . PHE A 1 77 ? -5.634 3.903 2.409 1.00 90.50 77 PHE A C 1
ATOM 571 O O . PHE A 1 77 ? -5.640 4.930 3.089 1.00 90.50 77 PHE A O 1
ATOM 578 N N . ARG A 1 78 ? -6.696 3.101 2.329 1.00 90.31 78 ARG A N 1
ATOM 579 C CA . ARG A 1 78 ? -7.947 3.333 3.069 1.00 90.31 78 ARG A CA 1
ATOM 580 C C . ARG A 1 78 ? -8.077 2.314 4.200 1.00 90.31 78 ARG A C 1
ATOM 582 O O . ARG A 1 78 ? -7.820 1.148 3.917 1.00 90.31 78 ARG A O 1
ATOM 589 N N . PRO A 1 79 ? -8.449 2.710 5.429 1.00 86.19 79 PRO A N 1
ATOM 590 C CA . PRO A 1 79 ? -8.690 1.742 6.493 1.00 86.19 79 PRO A CA 1
ATOM 591 C C . PRO A 1 79 ? -9.739 0.722 6.035 1.00 86.19 79 PRO A C 1
ATOM 593 O O . PRO A 1 79 ? -10.702 1.093 5.356 1.00 86.19 79 PRO A O 1
ATOM 596 N N . VAL A 1 80 ? -9.509 -0.554 6.338 1.00 82.56 80 VAL A N 1
ATOM 597 C CA . VAL A 1 80 ? -10.537 -1.588 6.191 1.00 82.56 80 VAL A CA 1
ATOM 598 C C . VAL A 1 80 ? -11.358 -1.585 7.476 1.00 82.56 80 VAL A C 1
ATOM 600 O O . VAL A 1 80 ? -10.794 -1.744 8.556 1.00 82.56 80 VAL A O 1
ATOM 603 N N . ASP A 1 81 ? -12.648 -1.291 7.342 1.00 66.31 81 ASP A N 1
ATOM 604 C CA . ASP A 1 81 ? -13.630 -1.306 8.434 1.00 66.31 81 ASP A CA 1
ATOM 605 C C . ASP A 1 81 ? -13.929 -2.749 8.879 1.00 66.31 81 ASP A C 1
ATOM 607 O O . ASP A 1 81 ? -13.993 -3.632 7.984 1.00 66.31 81 ASP A O 1
#

Mean predicted aligned error: 10.49 Å

Foldseek 3Di:
DDDDPDPPPPPPDPPPDLVVVLVVLLVVCVVVVDQQDKDKDKDFPVNQVSNQVSLVVSQWGWDWDDDPDPRITIIITHHHD

Radius of gyration: 18.0 Å; Cα contacts (8 Å, |Δi|>4): 93; chains: 1; bounding box: 54×49×28 Å

Sequence (81 aa):
MTTGTTTGIQTGRTPGRGLDEVARLDRWLRARATPDRALGCTIRAADRDAAAEVAARHGYALRASAVEEPGALWAEFRPVD

Secondary structure (DSSP, 8-state):
--------------SSHHHHHHHHHHHHHHHH--TT--EEEEEEGGGHHHHHHHHHHTTEEEEEEE-SSTTEEEEEEEE--